Protein AF-A0A060XVA8-F1 (afdb_monomer_lite)

pLDDT: mean 84.9, std 6.47, range [60.16, 93.88]

Sequence (73 aa):
MAKSIIWYILKKKERTGELRDTKRPRRPQKITVVDDRIIISLVKKNPFTTVGQIRNTIQEVGVSVSTIKRRL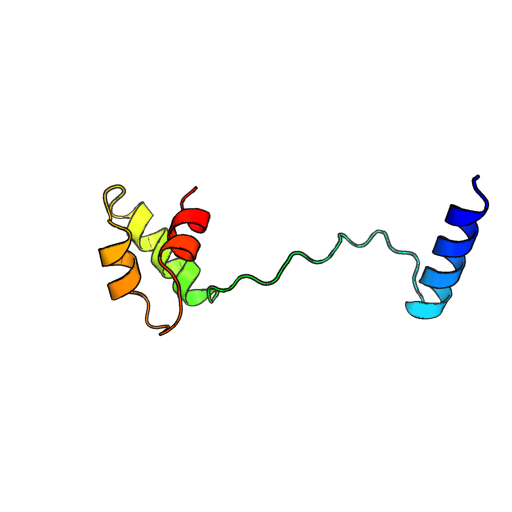E

Secondary structure (DSSP, 8-state):
--HHHHHHHHHHHHHHS----PPPPPPPPSS-HHHHHHHHHHHHH-TT--HHHHHHH---TT--HHHHHHHH-

InterPro domains:
  IPR009057 Homedomain-like superfamily [SSF46689] (4-72)

Structure (mmCIF, N/CA/C/O backbone):
data_AF-A0A060XVA8-F1
#
_entry.id   AF-A0A060XVA8-F1
#
loop_
_atom_site.group_PDB
_atom_site.id
_atom_site.type_symbol
_atom_site.label_atom_id
_atom_site.label_alt_id
_atom_site.label_comp_id
_atom_site.label_asym_id
_atom_site.label_entity_id
_atom_site.label_seq_id
_atom_site.pdbx_PDB_ins_code
_atom_site.Cartn_x
_atom_site.Cartn_y
_atom_site.Cartn_z
_atom_site.occupancy
_atom_site.B_iso_or_equiv
_atom_site.auth_seq_id
_atom_site.auth_comp_id
_atom_site.auth_asym_id
_atom_site.auth_atom_id
_atom_site.pdbx_PDB_model_num
ATOM 1 N N . MET A 1 1 ? 26.391 9.329 -29.991 1.00 60.16 1 MET A N 1
ATOM 2 C CA . MET A 1 1 ? 25.494 8.489 -29.158 1.00 60.16 1 MET A CA 1
ATOM 3 C C . MET A 1 1 ? 26.281 7.316 -28.601 1.00 60.16 1 MET A C 1
ATOM 5 O O . MET A 1 1 ? 27.031 6.705 -29.351 1.00 60.16 1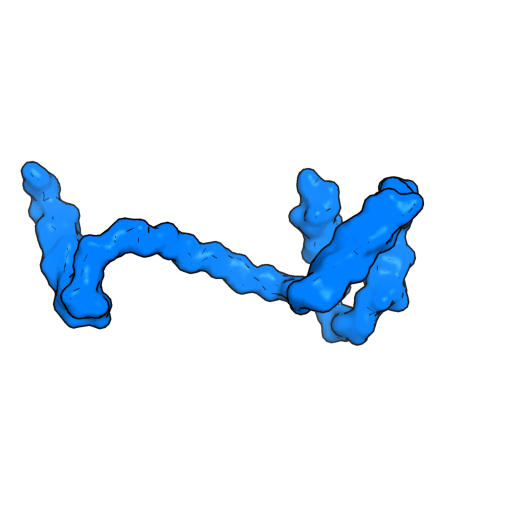 MET A O 1
ATOM 9 N N . ALA A 1 2 ? 26.141 7.001 -27.313 1.00 86.38 2 ALA A N 1
ATOM 10 C CA . ALA A 1 2 ? 26.798 5.833 -26.726 1.00 86.38 2 ALA A CA 1
ATOM 11 C C . ALA A 1 2 ? 26.236 4.531 -27.332 1.00 86.38 2 ALA A C 1
ATOM 13 O O . ALA A 1 2 ? 25.019 4.399 -27.479 1.00 86.38 2 ALA A O 1
ATOM 14 N N . LYS A 1 3 ? 27.103 3.556 -27.652 1.00 88.31 3 LYS A N 1
ATOM 15 C CA . LYS A 1 3 ? 26.712 2.245 -28.224 1.00 88.31 3 LYS A CA 1
ATOM 16 C C . LYS A 1 3 ? 25.634 1.529 -27.388 1.00 88.31 3 LYS A C 1
ATOM 18 O O . LYS A 1 3 ? 24.764 0.863 -27.941 1.00 88.31 3 LYS A O 1
ATOM 23 N N . SER A 1 4 ? 25.652 1.723 -26.068 1.00 88.75 4 SER A N 1
ATOM 24 C CA . SER A 1 4 ? 24.683 1.167 -25.114 1.00 88.75 4 SER A CA 1
ATOM 25 C C . SER A 1 4 ? 23.252 1.674 -25.318 1.00 88.75 4 SER A C 1
ATOM 27 O O . SER A 1 4 ? 22.303 0.902 -25.196 1.00 88.75 4 SER A O 1
ATOM 29 N N . ILE A 1 5 ? 23.083 2.951 -25.672 1.00 91.19 5 ILE A N 1
ATOM 30 C CA . ILE A 1 5 ? 21.767 3.555 -25.919 1.00 91.19 5 ILE A CA 1
ATOM 31 C C . ILE A 1 5 ? 21.166 2.979 -27.204 1.00 91.19 5 ILE A C 1
ATOM 33 O O . ILE A 1 5 ? 19.996 2.605 -27.221 1.00 91.19 5 ILE A O 1
ATOM 37 N N . ILE A 1 6 ? 21.981 2.840 -28.254 1.00 91.69 6 ILE A N 1
ATOM 38 C CA . ILE A 1 6 ? 21.564 2.249 -29.535 1.00 91.69 6 ILE A CA 1
ATOM 39 C C . ILE A 1 6 ? 21.108 0.799 -29.324 1.00 91.69 6 ILE A C 1
ATOM 41 O O . ILE A 1 6 ? 20.031 0.420 -29.777 1.00 91.69 6 ILE A O 1
ATOM 45 N N . TRP A 1 7 ? 21.877 0.011 -28.566 1.00 93.69 7 TRP A N 1
ATOM 46 C CA . TRP A 1 7 ? 21.504 -1.362 -28.218 1.00 93.69 7 TRP A CA 1
ATOM 47 C C . TRP A 1 7 ? 20.183 -1.433 -27.437 1.00 93.69 7 TRP A C 1
ATOM 49 O O . TRP A 1 7 ? 19.316 -2.245 -27.763 1.00 93.69 7 TRP A O 1
ATOM 59 N N . TYR A 1 8 ? 19.990 -0.551 -26.449 1.00 90.81 8 TYR A N 1
ATOM 60 C CA . TYR A 1 8 ? 18.753 -0.487 -25.665 1.00 90.81 8 TYR A CA 1
ATOM 61 C C . TYR A 1 8 ? 17.530 -0.151 -26.530 1.00 90.81 8 TYR A C 1
ATOM 63 O O . TYR A 1 8 ? 16.478 -0.773 -26.380 1.00 90.81 8 TYR A O 1
ATOM 71 N N . ILE A 1 9 ? 17.670 0.796 -27.462 1.00 91.06 9 ILE A N 1
ATOM 72 C CA . ILE A 1 9 ? 16.606 1.175 -28.400 1.00 91.06 9 ILE A CA 1
ATOM 73 C C . ILE A 1 9 ? 16.246 -0.009 -29.303 1.00 91.06 9 ILE A C 1
ATOM 75 O O . ILE A 1 9 ? 15.073 -0.369 -29.392 1.00 91.06 9 ILE A O 1
ATOM 79 N N . LEU A 1 10 ? 17.239 -0.663 -29.914 1.00 93.19 10 LEU A N 1
ATOM 80 C CA . LEU A 1 10 ? 17.009 -1.834 -30.767 1.00 93.19 10 LEU A CA 1
ATOM 81 C C . LEU A 1 10 ? 16.288 -2.951 -29.998 1.00 93.19 10 LEU A C 1
ATOM 83 O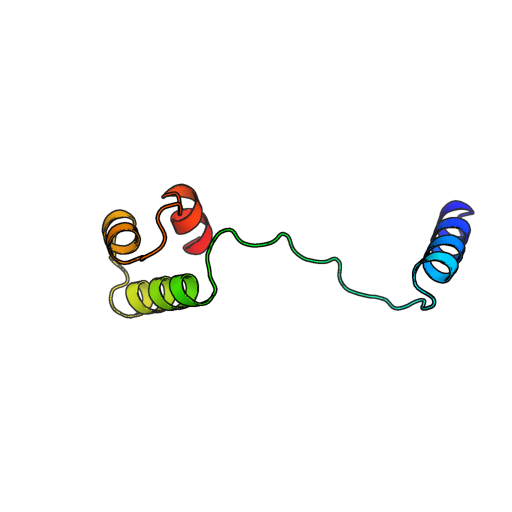 O . LEU A 1 10 ? 15.260 -3.450 -30.455 1.00 93.19 10 LEU A O 1
ATOM 87 N N . LYS A 1 11 ? 16.744 -3.265 -28.778 1.00 93.25 11 LYS A N 1
ATOM 88 C CA . LYS A 1 11 ? 16.100 -4.275 -27.926 1.00 93.25 11 LYS A CA 1
ATOM 89 C C . LYS A 1 11 ? 14.686 -3.891 -27.490 1.00 93.25 11 LYS A C 1
ATOM 91 O O . LYS A 1 11 ? 13.822 -4.761 -27.398 1.00 93.25 11 LYS A O 1
ATOM 96 N N . LYS A 1 12 ? 14.4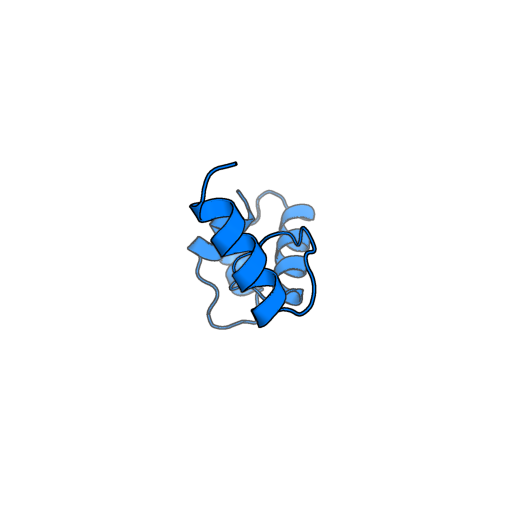12 -2.609 -27.231 1.00 90.56 12 LYS A N 1
ATOM 97 C CA . LYS A 1 12 ? 13.061 -2.135 -26.887 1.00 90.56 12 LYS A CA 1
ATOM 98 C C . LYS A 1 12 ? 12.102 -2.265 -28.074 1.00 90.56 12 LYS A C 1
ATOM 100 O O . LYS A 1 12 ? 10.971 -2.710 -27.874 1.00 90.56 12 LYS A O 1
ATOM 105 N N . LYS A 1 13 ? 12.554 -1.940 -29.292 1.00 92.94 13 LYS A N 1
ATOM 106 C CA . LYS A 1 13 ? 11.760 -2.103 -30.522 1.00 92.94 13 LYS A CA 1
ATOM 107 C C . LYS A 1 13 ? 11.439 -3.575 -30.790 1.00 92.94 13 LYS A C 1
ATOM 109 O O . LYS A 1 13 ? 10.296 -3.878 -31.107 1.00 92.94 13 LYS A O 1
ATOM 114 N N . GLU A 1 14 ? 12.408 -4.468 -30.596 1.00 93.88 14 GLU A N 1
ATOM 115 C CA . GLU A 1 14 ? 12.238 -5.920 -30.755 1.00 93.88 14 GLU A CA 1
ATOM 116 C C . GLU A 1 14 ? 11.216 -6.499 -29.759 1.00 93.88 14 GLU A C 1
ATOM 118 O O . GLU A 1 14 ? 10.333 -7.253 -30.149 1.00 93.88 14 GLU A O 1
ATOM 123 N N . ARG A 1 15 ? 11.288 -6.113 -28.476 1.00 89.69 15 ARG A N 1
ATOM 124 C CA . ARG A 1 15 ? 10.405 -6.664 -27.426 1.00 89.69 15 ARG A CA 1
ATOM 125 C C . ARG A 1 15 ? 8.985 -6.112 -27.447 1.00 89.69 15 ARG A C 1
ATOM 127 O O . ARG A 1 15 ? 8.058 -6.820 -27.077 1.00 89.69 15 ARG A O 1
ATOM 134 N N . THR A 1 16 ? 8.834 -4.833 -27.781 1.00 87.62 16 THR A N 1
ATOM 135 C CA . THR A 1 16 ? 7.576 -4.098 -27.563 1.00 87.62 16 THR A CA 1
ATOM 136 C C . THR A 1 16 ? 6.888 -3.711 -28.868 1.00 87.62 16 THR A C 1
ATOM 138 O O . THR A 1 16 ? 5.777 -3.199 -28.831 1.00 87.62 16 THR A O 1
ATOM 141 N N . GLY A 1 17 ? 7.549 -3.868 -30.021 1.00 89.69 17 GLY A N 1
ATOM 142 C CA . GLY A 1 17 ? 7.053 -3.417 -31.328 1.00 89.69 17 GLY A CA 1
ATOM 143 C C . GLY A 1 17 ? 7.031 -1.893 -31.504 1.00 89.69 17 GLY A C 1
ATOM 144 O O . GLY A 1 17 ? 7.059 -1.395 -32.629 1.00 89.69 17 GLY A O 1
ATOM 145 N N . GLU A 1 18 ? 7.067 -1.126 -30.415 1.00 87.06 18 GLU A N 1
ATOM 146 C CA . GLU A 1 18 ? 6.970 0.329 -30.407 1.00 87.06 18 GLU A CA 1
ATOM 147 C C . GLU A 1 18 ? 8.077 0.986 -29.568 1.00 87.06 18 GLU A C 1
ATOM 149 O O . GLU A 1 18 ? 8.471 0.507 -28.503 1.00 87.06 18 GLU A O 1
ATOM 154 N N . LEU A 1 19 ? 8.558 2.138 -30.038 1.00 87.44 19 LEU A N 1
ATOM 155 C CA . LEU A 1 19 ? 9.495 2.999 -29.318 1.00 87.44 19 LEU A CA 1
ATOM 156 C C . LEU A 1 19 ? 8.734 4.200 -28.757 1.00 87.44 19 LEU A C 1
ATOM 158 O O . LEU A 1 19 ? 8.853 5.311 -29.258 1.00 87.44 19 LEU A O 1
ATOM 162 N N . ARG A 1 20 ? 7.911 3.959 -27.731 1.00 84.25 20 ARG A N 1
ATOM 163 C CA . ARG A 1 20 ? 7.209 5.025 -27.000 1.00 84.25 20 ARG A CA 1
ATOM 164 C C . ARG A 1 20 ? 7.932 5.371 -25.708 1.00 84.25 20 ARG A C 1
ATOM 166 O O . ARG A 1 20 ? 8.410 4.476 -25.003 1.00 84.25 20 ARG A O 1
ATOM 173 N N . ASP A 1 21 ? 7.942 6.647 -25.347 1.00 81.31 21 ASP A N 1
ATOM 174 C CA . ASP A 1 21 ? 8.332 7.096 -24.009 1.00 81.31 21 ASP A CA 1
ATOM 175 C C . ASP A 1 21 ? 7.201 6.840 -23.010 1.00 81.31 21 ASP A C 1
ATOM 177 O O . ASP A 1 21 ? 6.477 7.724 -22.558 1.00 81.31 21 ASP A O 1
ATOM 181 N N . THR A 1 22 ? 7.018 5.567 -22.670 1.00 79.56 22 THR A N 1
ATOM 182 C CA . THR A 1 22 ? 6.115 5.151 -21.602 1.00 79.56 22 THR A CA 1
ATOM 183 C C . THR A 1 22 ? 6.745 5.448 -20.248 1.00 79.56 22 THR A C 1
ATOM 185 O O . THR A 1 22 ? 7.876 5.030 -19.974 1.00 79.56 22 THR A O 1
ATOM 188 N N . LYS A 1 23 ? 5.987 6.101 -19.361 1.00 82.31 23 LYS A N 1
ATOM 189 C CA . LYS A 1 23 ? 6.370 6.221 -17.950 1.00 82.31 23 LYS A CA 1
ATOM 190 C C . LYS A 1 23 ? 6.578 4.826 -17.363 1.00 82.31 23 LYS A C 1
ATOM 192 O O . LYS A 1 23 ? 5.821 3.901 -17.654 1.00 82.31 23 LYS A O 1
ATOM 197 N N . ARG A 1 24 ? 7.604 4.679 -16.523 1.00 82.25 24 ARG A N 1
ATOM 198 C CA . ARG A 1 24 ? 7.844 3.419 -15.811 1.00 82.25 24 ARG A CA 1
ATOM 199 C C . ARG A 1 24 ? 6.621 3.089 -14.945 1.00 82.25 24 ARG A C 1
ATOM 201 O O . ARG A 1 24 ? 6.105 4.001 -14.289 1.00 82.25 24 ARG A O 1
ATOM 208 N N . PRO A 1 25 ? 6.159 1.827 -14.924 1.00 80.81 25 PRO A N 1
ATOM 209 C CA . PRO A 1 25 ? 5.053 1.441 -14.065 1.00 80.81 25 PRO A CA 1
ATOM 210 C C . PRO A 1 25 ? 5.426 1.718 -12.608 1.00 80.81 25 PRO A C 1
ATOM 212 O O . PRO A 1 25 ? 6.550 1.458 -12.171 1.00 80.81 25 PRO A O 1
ATOM 215 N N . ARG A 1 26 ? 4.481 2.286 -11.856 1.00 84.31 26 ARG A N 1
ATOM 216 C CA . ARG A 1 26 ? 4.650 2.468 -10.415 1.00 84.31 26 ARG A CA 1
ATOM 217 C C . ARG A 1 26 ? 4.493 1.131 -9.704 1.00 84.31 26 ARG A C 1
ATOM 219 O O . ARG A 1 26 ? 3.820 0.225 -10.190 1.00 84.31 26 ARG A O 1
ATOM 226 N N . ARG A 1 27 ? 5.110 1.028 -8.527 1.00 84.38 27 ARG A N 1
ATOM 227 C CA . ARG A 1 27 ? 4.959 -0.138 -7.658 1.00 84.38 27 ARG A CA 1
ATOM 228 C C . ARG A 1 27 ? 3.478 -0.300 -7.271 1.00 84.38 27 ARG A C 1
ATOM 230 O O . ARG A 1 27 ? 2.891 0.691 -6.829 1.00 84.38 27 ARG A O 1
ATOM 237 N N . PRO A 1 28 ? 2.894 -1.507 -7.389 1.00 80.81 28 PRO A N 1
ATOM 238 C CA . PRO A 1 28 ? 1.542 -1.773 -6.912 1.00 80.81 28 PRO A CA 1
ATOM 239 C C . PRO A 1 2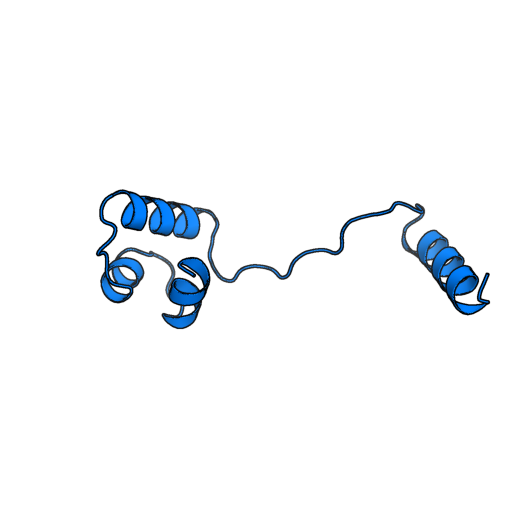8 ? 1.395 -1.400 -5.437 1.00 80.81 28 PRO A C 1
ATOM 241 O O . PRO A 1 28 ? 2.291 -1.659 -4.623 1.00 80.81 28 PRO A O 1
ATOM 244 N N . GLN A 1 29 ? 0.282 -0.756 -5.101 1.00 77.94 29 GLN A N 1
ATOM 245 C CA . GLN A 1 29 ? -0.030 -0.424 -3.717 1.00 77.94 29 GLN A CA 1
ATOM 246 C C . GLN A 1 29 ? -0.651 -1.633 -3.017 1.00 77.94 29 GLN A C 1
ATOM 248 O O . GLN A 1 29 ? -1.312 -2.450 -3.648 1.00 77.94 29 GLN A O 1
ATOM 253 N N . LYS A 1 30 ? -0.406 -1.742 -1.708 1.00 81.38 30 LYS A N 1
ATOM 254 C CA . LYS A 1 30 ? -0.944 -2.815 -0.858 1.00 81.38 30 LYS A CA 1
ATOM 255 C C . LYS A 1 30 ? -2.382 -2.561 -0.389 1.00 81.38 30 LYS A C 1
ATOM 257 O O . LYS A 1 30 ? -2.910 -3.397 0.319 1.00 81.38 30 LYS A O 1
ATOM 262 N N . ILE A 1 31 ? -2.945 -1.393 -0.697 1.00 81.75 31 ILE A N 1
ATOM 263 C CA . ILE A 1 31 ? -4.285 -0.975 -0.275 1.00 81.75 31 ILE A CA 1
ATOM 264 C C . ILE A 1 31 ? -5.188 -1.025 -1.507 1.00 81.75 31 ILE A C 1
ATOM 266 O O . ILE A 1 31 ? -4.777 -0.586 -2.588 1.00 81.75 31 ILE A O 1
ATOM 270 N N . THR A 1 32 ? -6.406 -1.542 -1.348 1.00 85.50 32 THR A N 1
ATOM 271 C CA . THR A 1 32 ? -7.415 -1.505 -2.410 1.00 85.50 32 THR A CA 1
ATOM 272 C C . THR A 1 32 ? -7.853 -0.071 -2.709 1.00 85.50 32 THR A C 1
ATOM 274 O O . THR A 1 32 ? -7.828 0.816 -1.860 1.00 85.50 32 THR A O 1
ATOM 277 N N . 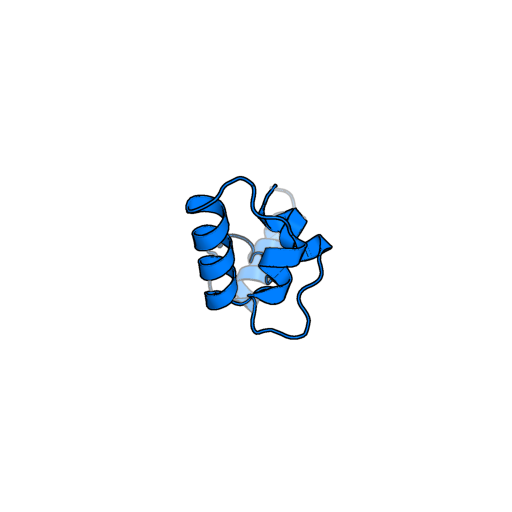VAL A 1 33 ? -8.318 0.186 -3.931 1.00 85.88 33 VAL A N 1
ATOM 278 C CA . VAL A 1 33 ? -8.820 1.523 -4.301 1.00 85.88 33 VAL A CA 1
ATOM 279 C C . VAL A 1 33 ? -10.020 1.941 -3.438 1.00 85.88 33 VAL A C 1
ATOM 281 O O . VAL A 1 33 ? -10.235 3.132 -3.218 1.00 85.88 33 VAL A O 1
ATOM 284 N N . VAL A 1 34 ? -10.804 0.976 -2.949 1.00 86.06 34 VAL A N 1
ATOM 285 C CA . VAL A 1 34 ? -11.968 1.222 -2.090 1.00 86.06 34 VAL A CA 1
ATOM 286 C C . VAL A 1 34 ? -11.516 1.662 -0.701 1.00 86.06 34 VAL A C 1
ATOM 288 O O . VAL A 1 34 ? -11.919 2.735 -0.251 1.00 86.06 34 VAL A O 1
ATOM 291 N N . ASP A 1 35 ? -10.623 0.901 -0.070 1.00 85.69 35 ASP A N 1
ATOM 292 C CA . ASP A 1 35 ? -10.108 1.226 1.262 1.00 85.69 35 ASP A CA 1
ATOM 293 C C . ASP A 1 35 ? -9.336 2.544 1.256 1.00 85.69 35 ASP A C 1
ATOM 295 O O . ASP A 1 35 ? -9.493 3.359 2.161 1.00 85.69 35 ASP A O 1
ATOM 299 N N . ASP A 1 36 ? -8.578 2.821 0.195 1.00 86.19 36 ASP A N 1
ATOM 300 C CA . ASP A 1 36 ? -7.856 4.084 0.045 1.00 86.19 36 ASP A CA 1
ATOM 301 C C . ASP A 1 36 ? -8.798 5.298 0.063 1.00 86.19 36 ASP A C 1
ATOM 303 O O . ASP A 1 36 ? -8.546 6.302 0.733 1.00 86.19 36 ASP A O 1
ATOM 307 N N . ARG A 1 37 ? -9.947 5.189 -0.615 1.00 88.88 37 ARG A N 1
ATOM 308 C CA . ARG A 1 37 ? -10.983 6.230 -0.597 1.00 88.88 37 ARG A CA 1
ATOM 309 C C . ARG A 1 37 ? -11.618 6.373 0.782 1.00 88.88 37 ARG A C 1
ATOM 311 O O . ARG A 1 37 ? -11.887 7.500 1.200 1.00 88.88 37 ARG A O 1
ATOM 318 N N . ILE A 1 38 ? -11.840 5.264 1.487 1.00 88.44 38 ILE A N 1
ATOM 319 C CA . ILE A 1 38 ? -12.384 5.273 2.850 1.00 88.44 38 ILE A CA 1
ATOM 320 C C . ILE A 1 38 ? -11.415 5.994 3.791 1.00 88.44 38 ILE A C 1
ATOM 322 O O . ILE A 1 38 ? -11.840 6.920 4.484 1.00 88.44 38 ILE A O 1
ATOM 326 N N . ILE A 1 39 ? -10.120 5.663 3.744 1.00 87.75 39 ILE A N 1
ATOM 327 C CA . ILE A 1 39 ? -9.064 6.315 4.533 1.00 87.75 39 ILE A CA 1
ATOM 328 C C . ILE A 1 39 ? -9.071 7.827 4.290 1.00 87.75 39 ILE A C 1
ATOM 330 O O . ILE A 1 39 ? -9.163 8.604 5.239 1.00 87.75 39 ILE A O 1
ATOM 334 N N . ILE A 1 40 ? -9.045 8.251 3.022 1.00 88.75 40 ILE A N 1
ATOM 335 C CA . ILE A 1 40 ? -9.063 9.676 2.657 1.00 88.75 40 ILE A CA 1
ATOM 336 C C . ILE A 1 40 ? -10.334 10.356 3.186 1.00 88.75 40 ILE A C 1
ATOM 338 O O . ILE A 1 40 ? -10.274 11.470 3.705 1.00 88.75 40 ILE A O 1
ATOM 342 N N . SER A 1 41 ? -11.489 9.692 3.088 1.00 89.62 41 SER A N 1
ATOM 343 C CA . SER A 1 41 ? -12.759 10.244 3.566 1.00 89.62 41 SER A CA 1
ATOM 344 C C . SER A 1 41 ? -12.807 10.408 5.090 1.00 89.62 41 SER A C 1
ATOM 346 O O . SER A 1 41 ? -13.337 11.408 5.572 1.00 89.62 41 SER A O 1
ATOM 348 N N . LEU A 1 42 ? -12.231 9.466 5.844 1.00 89.00 42 LEU A N 1
ATOM 349 C CA . LEU A 1 42 ? -12.185 9.497 7.307 1.00 89.00 42 LEU A CA 1
ATOM 350 C C . LEU A 1 42 ? -11.303 10.640 7.801 1.00 89.00 42 LEU A C 1
ATOM 352 O O . LEU A 1 42 ? -11.749 11.443 8.618 1.00 89.00 42 LEU A O 1
ATOM 356 N N . VAL A 1 43 ? -10.102 10.755 7.237 1.00 88.88 43 VAL A N 1
ATOM 357 C CA . VAL A 1 43 ? -9.137 11.809 7.581 1.00 88.88 43 VAL A CA 1
ATOM 358 C C . VAL A 1 43 ? -9.683 13.184 7.214 1.00 88.88 43 VAL A C 1
ATOM 360 O O . VAL A 1 43 ? -9.536 14.138 7.972 1.00 88.88 43 VAL A O 1
ATOM 363 N N . LYS A 1 44 ? -10.374 13.297 6.072 1.00 90.44 44 LYS A N 1
ATOM 364 C CA . LYS A 1 44 ? -10.992 14.558 5.649 1.00 90.44 44 LYS A CA 1
ATOM 365 C C . LYS A 1 44 ? -12.154 14.979 6.553 1.00 90.44 44 LYS A C 1
ATOM 367 O O . LYS A 1 44 ? -12.348 16.172 6.755 1.00 90.44 44 LYS A O 1
ATOM 372 N N . LYS A 1 45 ? -12.935 14.024 7.072 1.00 91.44 45 LYS A N 1
ATOM 373 C CA . LYS A 1 45 ? -14.024 14.303 8.023 1.00 91.44 45 LYS A CA 1
ATOM 374 C C . LYS A 1 45 ? -13.484 14.719 9.387 1.00 91.44 45 LYS A C 1
ATOM 376 O O . LYS A 1 45 ? -13.982 15.679 9.956 1.00 91.44 45 LYS A O 1
ATOM 381 N N . ASN A 1 46 ? -12.481 14.000 9.887 1.00 87.88 46 ASN A N 1
ATOM 382 C CA . ASN A 1 46 ? -11.891 14.214 11.201 1.00 87.88 46 ASN A CA 1
ATOM 383 C C . ASN A 1 46 ? -10.358 14.135 11.090 1.00 87.88 46 ASN A C 1
ATOM 385 O O . ASN A 1 46 ? -9.805 13.037 11.116 1.00 87.88 46 ASN A O 1
ATOM 389 N N . PRO A 1 47 ? -9.641 15.269 11.025 1.00 85.00 47 PRO A N 1
ATOM 390 C CA . PRO A 1 47 ? -8.186 15.268 10.832 1.00 85.00 47 PRO A CA 1
ATOM 391 C C . PRO A 1 47 ? -7.411 14.645 12.005 1.00 85.00 47 PRO A C 1
ATOM 393 O O . PRO A 1 47 ? -6.259 14.254 11.848 1.00 85.00 47 PRO A O 1
ATOM 396 N N . PHE A 1 48 ? -8.049 14.501 13.169 1.00 85.56 48 PHE A N 1
ATOM 397 C CA . PHE A 1 48 ? -7.481 13.865 14.361 1.00 85.56 48 PHE A CA 1
ATOM 398 C C . PHE A 1 48 ? -7.748 12.352 14.439 1.00 85.56 48 PHE A C 1
ATOM 400 O O . PHE A 1 48 ? -7.538 11.743 15.488 1.00 85.56 48 PHE A O 1
ATOM 407 N N . THR A 1 49 ? -8.231 11.722 13.361 1.00 85.12 49 THR A N 1
ATOM 408 C CA . THR A 1 49 ? -8.428 10.266 13.332 1.00 85.12 49 THR A CA 1
ATOM 409 C C . THR A 1 49 ? -7.123 9.529 13.576 1.00 85.12 49 THR A C 1
ATOM 411 O O . THR A 1 49 ? -6.118 9.758 12.903 1.00 85.12 49 THR A O 1
ATOM 414 N N . THR A 1 50 ? -7.155 8.586 14.510 1.00 88.25 50 THR A N 1
ATOM 415 C CA . THR A 1 50 ? -5.994 7.749 14.808 1.00 88.25 50 THR A CA 1
ATOM 416 C C . THR A 1 50 ? -5.854 6.621 13.788 1.00 88.25 50 THR A C 1
ATOM 418 O O . THR A 1 50 ? -6.835 6.092 13.263 1.00 88.25 50 THR A O 1
ATOM 421 N N . VAL A 1 51 ? -4.620 6.168 13.558 1.00 86.88 51 VAL A N 1
ATOM 422 C CA . VAL A 1 51 ? -4.348 5.035 12.656 1.00 86.88 51 VAL A CA 1
ATOM 423 C C . VAL A 1 51 ? -5.059 3.752 13.116 1.00 86.88 51 VAL A C 1
ATOM 425 O O . VAL A 1 51 ? -5.458 2.941 12.285 1.00 86.88 51 VAL A O 1
ATOM 428 N N . GLY A 1 52 ? -5.263 3.578 14.428 1.00 85.62 52 GLY A N 1
ATOM 429 C CA . GLY A 1 52 ? -6.030 2.459 14.983 1.00 85.62 52 GLY A CA 1
ATOM 430 C C . GLY A 1 52 ? -7.510 2.504 14.594 1.00 85.62 52 GLY A C 1
ATOM 431 O O . GLY A 1 52 ? -8.055 1.491 14.168 1.00 85.62 52 GLY A O 1
ATOM 432 N N . GLN A 1 53 ? -8.139 3.682 14.654 1.00 85.44 53 GLN A N 1
ATOM 433 C CA . GLN A 1 53 ? -9.527 3.866 14.210 1.00 85.44 53 GLN A CA 1
ATOM 434 C C . GLN A 1 53 ? -9.684 3.581 12.715 1.00 85.44 53 GLN A C 1
ATOM 436 O O . GLN A 1 53 ? -10.619 2.885 12.328 1.00 85.44 53 GLN A O 1
ATOM 441 N N . ILE A 1 54 ? -8.740 4.059 11.897 1.00 87.00 54 ILE A N 1
ATOM 442 C CA . ILE A 1 54 ? -8.709 3.807 10.450 1.00 87.00 54 ILE A CA 1
ATOM 443 C C . ILE A 1 54 ? -8.563 2.306 10.170 1.00 87.00 54 ILE A C 1
ATOM 445 O O . ILE A 1 54 ? -9.295 1.744 9.363 1.00 87.00 54 ILE A O 1
ATOM 449 N N . ARG A 1 55 ? -7.657 1.623 10.878 1.00 85.88 55 ARG A N 1
ATOM 450 C CA . ARG A 1 55 ? -7.462 0.176 10.728 1.00 85.88 55 ARG A CA 1
ATOM 451 C C . ARG A 1 55 ? -8.720 -0.619 11.075 1.00 85.88 55 ARG A C 1
ATOM 453 O O . ARG A 1 55 ? -9.013 -1.586 10.389 1.00 85.88 55 ARG A O 1
ATOM 460 N N . ASN A 1 56 ? -9.454 -0.211 12.107 1.00 86.06 56 ASN A N 1
ATOM 461 C CA . ASN A 1 56 ? -10.683 -0.889 12.524 1.00 86.06 56 ASN A CA 1
ATOM 462 C C . ASN A 1 56 ? -11.849 -0.684 11.544 1.00 86.06 56 ASN A C 1
ATOM 464 O O . ASN A 1 56 ? -12.811 -1.443 11.586 1.00 86.06 56 ASN A O 1
ATOM 468 N N . THR A 1 57 ? -11.790 0.345 10.694 1.00 82.00 57 THR A N 1
ATOM 469 C CA . THR A 1 57 ? -12.827 0.638 9.689 1.00 82.00 57 THR A CA 1
ATOM 470 C C . THR A 1 57 ? -12.543 0.014 8.325 1.00 82.00 57 THR A C 1
ATOM 472 O O . THR A 1 57 ? -13.472 -0.157 7.541 1.00 82.00 57 THR A O 1
ATOM 475 N N . ILE A 1 58 ? -11.286 -0.326 8.032 1.00 83.25 58 ILE A N 1
ATOM 476 C CA . ILE A 1 58 ? -10.893 -1.017 6.799 1.00 83.25 58 ILE A CA 1
ATOM 477 C C . ILE A 1 58 ? -11.318 -2.486 6.886 1.00 83.25 58 ILE A C 1
ATOM 479 O O . ILE A 1 58 ? -11.062 -3.160 7.882 1.00 83.25 58 ILE A O 1
ATOM 483 N N . GLN A 1 59 ? -11.955 -2.987 5.827 1.00 69.25 59 GLN A N 1
ATOM 484 C CA . GLN A 1 59 ? -12.491 -4.352 5.777 1.00 69.25 59 GLN A CA 1
ATOM 485 C C . GLN A 1 59 ? -11.402 -5.398 5.464 1.00 69.25 59 GLN A C 1
ATOM 487 O O . GLN A 1 59 ? -11.564 -6.582 5.760 1.00 69.25 59 GLN A O 1
ATOM 492 N N . GLU A 1 60 ? -10.276 -4.969 4.885 1.00 68.50 60 GLU A N 1
ATOM 493 C CA . GLU A 1 60 ? -9.163 -5.841 4.511 1.00 68.50 60 GLU A CA 1
ATOM 494 C C . GLU A 1 60 ? -8.320 -6.303 5.715 1.00 68.50 60 GLU A C 1
ATOM 496 O O . GLU A 1 60 ? -7.557 -5.546 6.332 1.00 68.50 60 GLU A O 1
ATOM 501 N N . VAL A 1 61 ? -8.378 -7.608 5.991 1.00 62.25 61 VAL A N 1
ATOM 502 C CA . VAL A 1 61 ? -7.485 -8.297 6.929 1.00 62.25 61 VAL A CA 1
ATOM 503 C C . VAL A 1 61 ? -6.092 -8.404 6.297 1.00 62.25 61 VAL A C 1
ATOM 505 O O . VAL A 1 61 ? -5.770 -9.373 5.620 1.00 62.25 61 VAL A O 1
ATOM 508 N N . GLY A 1 62 ? -5.249 -7.388 6.488 1.00 70.50 62 GLY A N 1
ATOM 509 C CA . GLY A 1 62 ? -3.864 -7.427 5.993 1.00 70.50 62 GLY A CA 1
ATOM 510 C C . GLY A 1 62 ? -3.152 -6.083 5.870 1.00 70.50 62 GLY A C 1
ATOM 511 O O . GLY A 1 62 ? -1.923 -6.048 5.760 1.00 70.50 62 GLY A O 1
ATOM 512 N N . VAL A 1 63 ? -3.882 -4.965 5.937 1.00 78.62 63 VAL A N 1
ATOM 513 C CA . VAL A 1 63 ? -3.264 -3.636 5.882 1.00 78.62 63 VAL A CA 1
ATOM 514 C C . VAL A 1 63 ? -2.515 -3.355 7.188 1.00 78.62 63 VAL A C 1
ATOM 516 O O . VAL A 1 63 ? -3.088 -3.291 8.279 1.00 78.62 63 VAL A O 1
ATOM 519 N N . SER A 1 64 ? -1.194 -3.184 7.086 1.00 84.38 64 SER A N 1
ATOM 520 C CA . SER A 1 64 ? -0.360 -2.847 8.238 1.00 84.38 64 SER A CA 1
ATOM 521 C C . SER A 1 64 ? -0.524 -1.380 8.637 1.00 84.38 64 SER A C 1
ATOM 523 O O . SER A 1 64 ? -0.689 -0.496 7.795 1.00 84.38 64 SER A O 1
ATOM 525 N N . VAL A 1 65 ? -0.343 -1.098 9.929 1.00 85.06 65 VAL A N 1
ATOM 526 C CA . VAL A 1 65 ? -0.289 0.270 10.479 1.00 85.06 65 VAL A CA 1
ATOM 527 C C . VAL A 1 65 ? 0.742 1.133 9.736 1.00 85.06 65 VAL A C 1
ATOM 529 O O . VAL A 1 65 ? 0.486 2.300 9.456 1.00 85.06 65 VAL A O 1
ATOM 532 N N . SER A 1 66 ? 1.889 0.556 9.359 1.00 84.69 66 SER A N 1
ATOM 533 C CA . SER A 1 66 ? 2.920 1.244 8.568 1.00 84.69 66 SER A CA 1
ATOM 534 C C . SER A 1 66 ? 2.460 1.616 7.157 1.00 84.69 66 SER A C 1
ATOM 536 O O . SER A 1 66 ? 2.882 2.641 6.632 1.00 84.69 66 SER A O 1
ATOM 538 N N . THR A 1 67 ? 1.574 0.822 6.549 1.00 86.31 67 THR A N 1
ATOM 539 C CA . THR A 1 67 ? 1.018 1.115 5.222 1.00 86.31 67 THR A CA 1
ATOM 540 C C . THR A 1 67 ? 0.044 2.290 5.293 1.00 86.31 67 THR A C 1
ATOM 542 O O . THR A 1 67 ? 0.091 3.153 4.421 1.00 86.31 67 THR A O 1
ATOM 545 N N . ILE A 1 68 ? -0.770 2.366 6.354 1.00 84.88 68 ILE A N 1
ATOM 546 C CA . ILE A 1 68 ? -1.669 3.504 6.598 1.00 84.88 68 ILE A CA 1
ATOM 547 C C . ILE A 1 68 ? -0.852 4.773 6.864 1.00 84.88 68 ILE A C 1
ATOM 549 O O . ILE A 1 68 ? -1.092 5.784 6.219 1.00 84.88 68 ILE A O 1
ATOM 553 N N . LYS A 1 69 ? 0.169 4.720 7.735 1.00 85.88 69 LYS A N 1
ATOM 554 C CA . LYS A 1 69 ? 1.048 5.876 8.003 1.00 85.88 69 LYS A CA 1
ATOM 555 C C . LYS A 1 69 ? 1.692 6.432 6.731 1.00 85.88 69 LYS A C 1
ATOM 557 O O . LYS A 1 69 ? 1.540 7.612 6.456 1.00 85.88 69 LYS A O 1
ATOM 562 N N . ARG A 1 70 ? 2.289 5.568 5.900 1.00 84.12 70 ARG A N 1
ATOM 563 C CA . ARG A 1 70 ? 2.899 5.958 4.613 1.00 84.12 70 ARG A CA 1
ATOM 564 C C . ARG A 1 70 ? 1.906 6.593 3.630 1.00 84.12 70 ARG A C 1
ATOM 566 O O . ARG A 1 70 ? 2.315 7.183 2.640 1.00 84.12 70 ARG A O 1
ATOM 573 N N . ARG A 1 71 ? 0.603 6.380 3.824 1.00 83.31 71 ARG A N 1
ATOM 574 C CA . ARG A 1 71 ? -0.440 6.983 2.990 1.00 83.31 71 ARG A CA 1
ATOM 575 C C . ARG A 1 71 ? -0.877 8.363 3.490 1.00 83.31 71 ARG A C 1
ATOM 577 O O . ARG A 1 71 ? -1.415 9.122 2.691 1.00 83.31 71 ARG A O 1
ATOM 584 N N . LEU A 1 72 ? -0.691 8.632 4.782 1.00 81.19 72 LEU A N 1
ATOM 585 C CA . LEU A 1 72 ? -1.047 9.890 5.441 1.00 81.19 72 LEU A CA 1
ATOM 586 C C . LEU A 1 72 ? 0.097 10.913 5.453 1.00 81.19 72 LEU A C 1
ATOM 588 O O . LEU A 1 72 ? -0.182 12.091 5.650 1.00 81.19 72 LEU A O 1
ATOM 592 N N . GLU A 1 73 ? 1.341 10.456 5.283 1.00 73.94 73 GLU A N 1
ATOM 593 C CA . GLU A 1 73 ? 2.505 11.299 4.952 1.00 73.94 73 GLU A CA 1
ATOM 594 C C . GLU A 1 73 ? 2.310 12.032 3.617 1.00 73.94 73 GLU A C 1
ATOM 596 O O . GLU A 1 73 ? 2.609 13.246 3.580 1.00 73.94 73 GLU A O 1
#

Foldseek 3Di:
DDPVVVVVQVVCCVPPVDDDPDDDDDDDAPDDPVLLVVLVVVCVVPVPDDLVNSVVPDPDPPQDSVSSVVSVD

Radius of gyration: 20.42 Å; chains: 1; bounding box: 41×24×46 Å

Organism: Oncorhynchus mykiss (NCBI:txid8022)